Protein AF-A0A9Q3K2R2-F1 (afdb_monomer_lite)

InterPro domains:
  IPR041577 Reverse transcriptase/retrotransposon-derived protein, RNase H-like domain [PF17919] (1-72)
  IPR043502 DNA/RNA polymerase superfamily [SSF56672] (2-72)

pLDDT: mean 94.13, std 4.57, range [69.56, 98.19]

Organism: NCBI:txid1389203

Foldseek 3Di:
DDPVVVVVVVVVVDVCADPPQADDDDPVFDWDKDWDDDQFWIKIFIWGWDQDPNDTDIGTNDIDIDTDDPVRD

Radius of gyration: 15.87 Å; chains: 1; bounding box: 42×31×41 Å

Structure (mmCIF, N/CA/C/O backbone):
data_AF-A0A9Q3K2R2-F1
#
_entry.id   AF-A0A9Q3K2R2-F1
#
loop_
_atom_site.group_PDB
_atom_site.id
_atom_site.type_symbol
_atom_site.label_atom_id
_atom_site.label_alt_id
_atom_site.label_comp_id
_atom_site.label_asym_id
_atom_site.label_entity_id
_atom_site.label_seq_id
_atom_site.pdbx_PDB_ins_code
_atom_site.Cartn_x
_atom_site.Cartn_y
_atom_site.Cartn_z
_atom_site.occupancy
_atom_site.B_iso_or_equiv
_atom_site.auth_seq_id
_atom_site.auth_comp_id
_atom_site.auth_asym_id
_atom_site.auth_atom_id
_atom_site.pdbx_PDB_model_num
ATOM 1 N N . MET A 1 1 ? -4.303 14.026 22.068 1.00 79.19 1 MET A N 1
ATOM 2 C CA . MET A 1 1 ? -3.569 14.017 20.783 1.00 79.19 1 MET A CA 1
ATOM 3 C C . MET A 1 1 ? -2.754 15.301 20.745 1.00 79.19 1 MET A C 1
ATOM 5 O O . MET A 1 1 ? -3.345 16.333 21.025 1.00 79.19 1 MET A O 1
ATOM 9 N N . THR A 1 2 ? -1.431 15.253 20.563 1.00 97.44 2 THR A N 1
ATOM 10 C CA . THR A 1 2 ? -0.600 16.475 20.478 1.00 97.44 2 THR A CA 1
ATOM 11 C C . THR A 1 2 ? -0.527 16.943 19.028 1.00 97.44 2 THR A C 1
ATOM 13 O O . THR A 1 2 ? -0.632 16.110 18.130 1.00 97.44 2 THR A O 1
ATOM 16 N N . GLU A 1 3 ? -0.329 18.238 18.788 1.00 97.62 3 GLU A N 1
ATOM 17 C CA . GLU A 1 3 ? -0.194 18.791 17.427 1.00 97.62 3 GLU A CA 1
ATOM 18 C C . GLU A 1 3 ? 0.925 18.104 16.636 1.00 97.62 3 GLU A C 1
ATOM 20 O O . GLU A 1 3 ? 0.730 17.707 15.491 1.00 97.62 3 GLU A O 1
ATOM 25 N N . GLU A 1 4 ? 2.063 17.856 17.287 1.00 98.12 4 GLU A N 1
ATOM 26 C CA . GLU A 1 4 ? 3.187 17.116 16.709 1.00 98.12 4 GLU A CA 1
ATOM 27 C C . GLU A 1 4 ? 2.779 15.720 16.212 1.00 98.12 4 GLU A C 1
ATOM 29 O O . GLU A 1 4 ? 3.147 15.317 15.111 1.00 98.12 4 GLU A O 1
ATOM 34 N N . ARG A 1 5 ? 1.965 14.990 16.989 1.00 97.88 5 ARG A N 1
ATOM 35 C CA . ARG A 1 5 ? 1.490 13.652 16.601 1.00 97.88 5 ARG A CA 1
ATOM 36 C C . ARG A 1 5 ? 0.547 13.701 15.404 1.00 97.88 5 ARG A C 1
ATOM 38 O O . ARG A 1 5 ? 0.605 12.804 14.572 1.00 97.88 5 ARG A O 1
ATOM 45 N N . VAL A 1 6 ? -0.316 14.715 15.329 1.00 98.12 6 VAL A N 1
ATOM 46 C CA . VAL A 1 6 ? -1.226 14.893 14.185 1.00 98.12 6 VAL A CA 1
ATOM 47 C C . VAL A 1 6 ? -0.422 15.172 12.924 1.00 98.12 6 VAL A C 1
ATOM 49 O O . VAL A 1 6 ? -0.597 14.479 11.928 1.00 98.12 6 VAL A O 1
ATOM 52 N N . LYS A 1 7 ? 0.532 16.102 13.005 1.00 98.19 7 LYS A N 1
ATOM 53 C CA . LYS A 1 7 ? 1.386 16.459 11.875 1.00 98.19 7 LYS A CA 1
ATOM 54 C C . LYS A 1 7 ? 2.190 15.263 11.359 1.00 98.19 7 LYS A C 1
ATOM 56 O O . LYS A 1 7 ? 2.190 15.001 10.163 1.00 98.19 7 LYS A O 1
ATOM 61 N N . ALA A 1 8 ? 2.805 14.491 12.256 1.00 97.88 8 ALA A N 1
ATOM 62 C CA . ALA A 1 8 ? 3.545 13.288 11.874 1.00 97.88 8 ALA A CA 1
ATOM 63 C C . ALA A 1 8 ? 2.646 12.231 11.202 1.00 97.88 8 ALA A C 1
ATOM 65 O O . ALA A 1 8 ? 3.062 11.568 10.253 1.00 97.88 8 ALA A O 1
ATOM 66 N N . TYR A 1 9 ? 1.402 12.076 11.670 1.00 97.50 9 TYR A N 1
ATOM 67 C CA . TYR A 1 9 ? 0.434 11.169 11.054 1.00 97.50 9 TYR A CA 1
ATOM 68 C C . TYR A 1 9 ? 0.023 11.629 9.647 1.00 97.50 9 TYR A C 1
ATOM 70 O O . TYR A 1 9 ? 0.022 10.825 8.716 1.00 97.50 9 TYR A O 1
ATOM 78 N N . GLU A 1 10 ? -0.275 12.915 9.470 1.00 97.62 10 GLU A N 1
ATOM 79 C CA . GLU A 1 10 ? -0.626 13.492 8.167 1.00 97.62 10 GLU A CA 1
ATOM 80 C C . GLU A 1 10 ? 0.539 13.401 7.169 1.00 97.62 10 GLU A C 1
ATOM 82 O O . GLU A 1 10 ? 0.340 13.064 6.000 1.00 97.62 10 GLU A O 1
ATOM 87 N N . GLU A 1 11 ? 1.772 13.640 7.621 1.00 97.19 11 GLU A N 1
ATOM 88 C CA . GLU A 1 11 ? 2.987 13.459 6.816 1.00 97.19 11 GLU A CA 1
ATOM 89 C C . GLU A 1 11 ? 3.175 11.999 6.383 1.00 97.19 11 GLU A C 1
ATOM 91 O O . GLU A 1 11 ? 3.518 11.733 5.225 1.00 97.19 11 GLU A O 1
ATOM 96 N N . LEU A 1 12 ? 2.900 11.046 7.278 1.00 96.44 12 LEU A N 1
ATOM 97 C CA . LEU A 1 12 ? 2.949 9.621 6.964 1.00 96.44 12 LEU A CA 1
ATOM 98 C C . LEU A 1 12 ? 1.895 9.240 5.920 1.00 96.44 12 LEU A C 1
ATOM 100 O O . LEU A 1 12 ? 2.228 8.566 4.945 1.00 96.44 12 LEU A O 1
ATOM 104 N N . GLN A 1 13 ? 0.647 9.687 6.089 1.00 96.00 13 GLN A N 1
ATOM 105 C CA . GLN A 1 13 ? -0.407 9.442 5.102 1.00 96.00 13 GLN A CA 1
ATOM 106 C C . GLN A 1 13 ? 0.001 9.989 3.733 1.00 96.00 13 GLN A C 1
ATOM 108 O O . GLN A 1 13 ? 0.007 9.240 2.760 1.00 96.00 13 GLN A O 1
ATOM 113 N N . ASN A 1 14 ? 0.436 11.251 3.676 1.00 96.12 14 ASN A N 1
ATOM 114 C CA . ASN A 1 14 ? 0.881 11.877 2.434 1.00 96.12 14 ASN A CA 1
ATOM 115 C C . ASN A 1 14 ? 2.039 11.111 1.783 1.00 96.12 14 ASN A C 1
ATOM 117 O O . ASN A 1 14 ? 2.028 10.906 0.572 1.00 96.12 14 ASN A O 1
ATOM 121 N N . SER A 1 15 ? 3.014 10.646 2.561 1.00 95.69 15 SER A N 1
ATOM 122 C CA . SER A 1 15 ? 4.152 9.889 2.028 1.00 95.69 15 SER A CA 1
ATOM 123 C C . SER A 1 15 ? 3.736 8.538 1.434 1.00 95.69 15 SER A C 1
ATOM 125 O O . SER A 1 15 ? 4.313 8.104 0.441 1.00 95.69 15 SER A O 1
ATOM 127 N N . LEU A 1 16 ? 2.720 7.885 2.009 1.00 95.06 16 LEU A N 1
ATOM 128 C CA . LEU A 1 16 ? 2.217 6.586 1.548 1.00 95.06 16 LEU A CA 1
ATOM 129 C C . LEU A 1 16 ? 1.228 6.690 0.3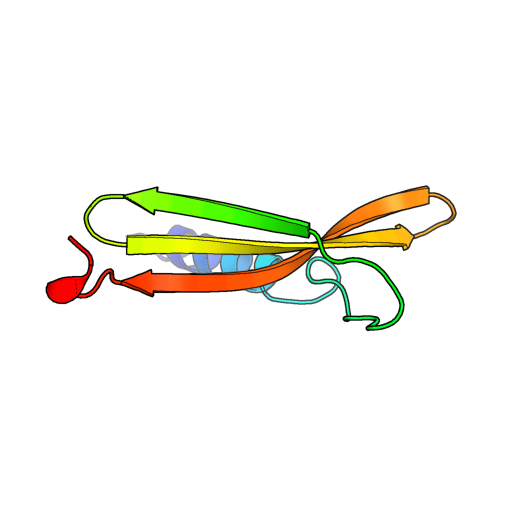80 1.00 95.06 16 LEU A C 1
ATOM 131 O O . LEU A 1 16 ? 1.045 5.718 -0.351 1.00 95.06 16 LEU A O 1
ATOM 135 N N . THR A 1 17 ? 0.574 7.838 0.193 1.00 94.19 17 THR A N 1
ATOM 136 C CA . THR A 1 17 ? -0.465 8.018 -0.836 1.00 94.19 17 THR A CA 1
ATOM 137 C C . THR A 1 17 ? -0.020 8.861 -2.028 1.00 94.19 17 THR A C 1
ATOM 139 O O . THR A 1 17 ? -0.853 9.217 -2.859 1.00 94.19 17 THR A O 1
ATOM 142 N N . ASN A 1 18 ? 1.267 9.195 -2.132 1.00 92.19 18 ASN A N 1
ATOM 143 C CA . ASN A 1 18 ? 1.808 9.998 -3.227 1.00 92.19 18 ASN A CA 1
ATOM 144 C C . ASN A 1 18 ? 3.039 9.343 -3.872 1.00 92.19 18 ASN A C 1
ATOM 146 O O . ASN A 1 18 ? 3.644 8.405 -3.347 1.00 92.19 18 ASN A O 1
ATOM 150 N N . ALA A 1 19 ? 3.422 9.852 -5.043 1.00 87.31 19 ALA A N 1
ATOM 151 C CA . ALA A 1 19 ? 4.709 9.534 -5.651 1.00 87.31 19 ALA A CA 1
ATOM 152 C C . ALA A 1 19 ? 5.868 10.046 -4.761 1.00 87.31 19 ALA A C 1
ATOM 154 O O . ALA A 1 19 ? 5.716 11.073 -4.100 1.00 87.31 19 ALA A O 1
ATOM 155 N N . PRO A 1 20 ? 7.036 9.378 -4.749 1.00 86.81 20 PRO A N 1
ATOM 156 C CA . PRO A 1 20 ? 7.410 8.227 -5.575 1.00 86.81 20 PRO A CA 1
ATOM 157 C C . PRO A 1 20 ? 7.006 6.866 -4.985 1.00 86.81 20 PRO A C 1
ATOM 159 O O . PRO A 1 20 ? 7.324 5.842 -5.584 1.00 86.81 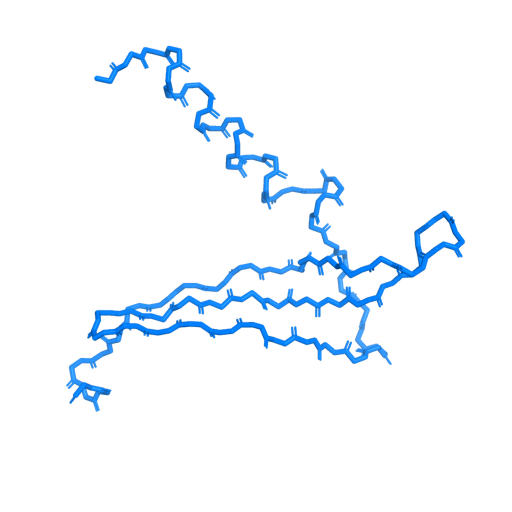20 PRO A O 1
ATOM 162 N N . PHE A 1 21 ? 6.347 6.836 -3.821 1.00 92.12 21 PHE A N 1
ATOM 163 C CA . PHE A 1 21 ? 5.994 5.584 -3.152 1.00 92.12 21 PHE A CA 1
ATOM 164 C C . PHE A 1 21 ? 4.913 4.803 -3.914 1.00 92.12 21 PHE A C 1
ATOM 166 O O . PHE A 1 21 ? 5.059 3.597 -4.111 1.00 92.12 21 PHE A O 1
ATOM 173 N N . LEU A 1 22 ? 3.865 5.486 -4.394 1.00 94.12 22 LEU A N 1
ATOM 174 C CA . LEU A 1 22 ? 2.882 4.878 -5.294 1.00 94.12 22 LEU A CA 1
ATOM 175 C C . LEU A 1 22 ? 3.411 4.799 -6.730 1.00 94.12 22 LEU A C 1
ATOM 177 O O . LEU A 1 22 ? 3.798 5.804 -7.332 1.00 94.12 22 LEU A O 1
ATOM 181 N N . LEU A 1 23 ? 3.378 3.596 -7.297 1.00 93.81 23 LEU A N 1
ATOM 182 C CA . LEU A 1 23 ? 3.825 3.316 -8.654 1.00 93.81 23 LEU A CA 1
ATOM 183 C C . LEU A 1 23 ? 2.721 3.618 -9.679 1.00 93.81 23 LEU A C 1
ATOM 185 O O . LEU A 1 23 ? 1.557 3.268 -9.493 1.00 93.81 23 LEU A O 1
ATOM 189 N N . ILE A 1 24 ? 3.097 4.206 -10.817 1.00 91.44 24 ILE A N 1
ATOM 190 C CA . ILE A 1 24 ? 2.172 4.487 -11.928 1.00 91.44 24 ILE A CA 1
ATOM 191 C C . ILE A 1 24 ? 1.794 3.177 -12.619 1.00 91.44 24 ILE A C 1
ATOM 193 O O . ILE A 1 24 ? 2.700 2.443 -12.996 1.00 91.44 24 ILE A O 1
ATOM 197 N N . PRO A 1 25 ? 0.513 2.859 -12.863 1.00 92.75 25 PRO A N 1
ATOM 198 C CA . PRO A 1 25 ? 0.136 1.599 -13.487 1.00 92.75 25 PRO A CA 1
ATOM 199 C C . PRO A 1 25 ? 0.541 1.489 -14.975 1.00 92.75 25 PRO A C 1
ATOM 201 O O . PRO A 1 25 ? 0.197 2.339 -15.786 1.00 92.75 25 PRO A O 1
ATOM 204 N N . ASP A 1 26 ? 1.201 0.389 -15.341 1.00 93.25 26 ASP A N 1
ATOM 205 C CA . ASP A 1 26 ? 1.353 -0.163 -16.685 1.00 93.25 26 ASP A CA 1
ATOM 206 C C . ASP A 1 26 ? 0.511 -1.444 -16.801 1.00 93.25 26 ASP A C 1
ATOM 208 O O . ASP A 1 26 ? 0.710 -2.408 -16.056 1.00 93.25 26 ASP A O 1
ATOM 212 N N . TRP A 1 27 ? -0.430 -1.432 -17.742 1.00 94.00 27 TRP A N 1
ATOM 213 C CA . TRP A 1 27 ? -1.403 -2.496 -17.997 1.00 94.00 27 TRP A CA 1
ATOM 214 C C . TRP A 1 27 ? -0.842 -3.681 -18.789 1.00 94.00 27 TRP A C 1
ATOM 216 O O . TRP A 1 27 ? -1.528 -4.687 -18.950 1.00 94.00 27 TRP A O 1
ATOM 226 N N . LYS A 1 28 ? 0.389 -3.578 -19.302 1.00 95.25 28 LYS A N 1
ATOM 227 C CA . LYS A 1 28 ? 1.067 -4.668 -20.021 1.00 95.25 28 LYS A CA 1
ATOM 228 C C . LYS A 1 28 ? 1.761 -5.653 -19.085 1.00 95.25 28 LYS A C 1
ATOM 230 O O . LYS A 1 28 ? 2.164 -6.729 -19.520 1.00 95.25 28 LYS A O 1
ATOM 235 N N . LEU A 1 29 ? 1.940 -5.272 -17.825 1.00 93.44 29 LEU A N 1
ATOM 236 C CA . LEU A 1 29 ? 2.658 -6.045 -16.824 1.00 93.44 29 LEU A CA 1
ATOM 237 C C . LEU A 1 29 ? 1.681 -6.686 -15.828 1.00 93.44 29 LEU A C 1
ATOM 239 O O . LEU A 1 29 ? 0.628 -6.113 -15.544 1.00 93.44 29 LEU A O 1
ATOM 243 N N . PRO A 1 30 ? 2.019 -7.858 -15.264 1.00 95.94 30 PRO A N 1
ATOM 244 C CA . PRO A 1 30 ? 1.159 -8.526 -14.300 1.00 95.94 30 PRO A CA 1
ATOM 245 C C . PRO A 1 30 ? 1.082 -7.745 -12.986 1.00 95.94 30 PRO A C 1
ATOM 247 O O . PRO A 1 30 ? 2.085 -7.235 -12.483 1.00 95.94 30 PRO A O 1
ATOM 250 N N . PHE A 1 31 ? -0.111 -7.710 -12.403 1.00 97.00 31 PHE A N 1
ATOM 251 C CA . PHE A 1 31 ? -0.337 -7.186 -11.061 1.00 97.00 31 PHE A CA 1
ATOM 252 C C . PHE A 1 31 ? -0.237 -8.300 -10.014 1.00 97.00 31 PHE A C 1
ATOM 254 O O . PHE A 1 31 ? -0.515 -9.465 -10.300 1.00 97.00 31 PHE A O 1
ATOM 261 N N . LYS A 1 32 ? 0.115 -7.925 -8.784 1.00 97.31 32 LYS A N 1
ATOM 262 C CA . LYS A 1 32 ? 0.026 -8.770 -7.589 1.00 97.31 32 LYS A CA 1
ATOM 263 C C . LYS A 1 32 ? -0.944 -8.126 -6.613 1.00 97.31 32 LYS A C 1
ATOM 265 O O . LYS A 1 32 ? -0.895 -6.917 -6.423 1.00 97.31 32 LYS A O 1
ATOM 270 N N . ILE A 1 33 ? -1.817 -8.912 -5.999 1.00 97.31 33 ILE A N 1
ATOM 271 C CA . ILE A 1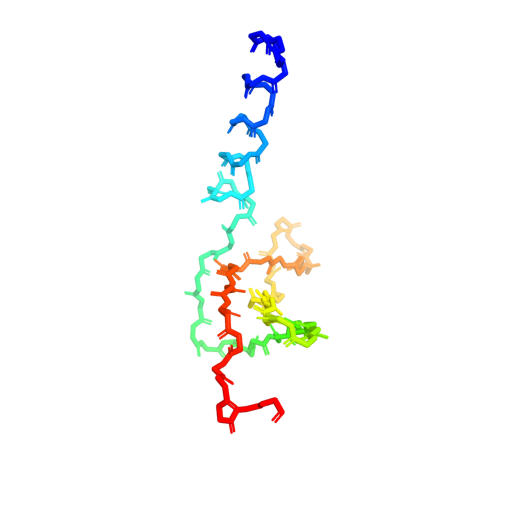 33 ? -2.747 -8.406 -4.992 1.00 97.31 33 ILE A CA 1
ATOM 272 C C . ILE A 1 33 ? -2.429 -9.046 -3.644 1.00 97.31 33 ILE A C 1
ATOM 274 O O . ILE A 1 33 ? -2.381 -10.269 -3.529 1.00 97.31 33 ILE A O 1
ATOM 278 N N . TYR A 1 34 ? -2.196 -8.207 -2.640 1.00 97.81 34 TYR A N 1
ATOM 279 C CA . TYR A 1 34 ? -2.140 -8.621 -1.242 1.00 97.81 34 TYR A CA 1
ATOM 280 C C . TYR A 1 34 ? -3.483 -8.303 -0.615 1.00 97.81 34 TYR A C 1
ATOM 282 O O . TYR A 1 34 ? -4.002 -7.209 -0.823 1.00 97.81 34 TYR A O 1
ATOM 290 N N . ILE A 1 35 ? -4.058 -9.255 0.110 1.00 96.62 35 ILE A N 1
ATOM 291 C CA . ILE A 1 35 ? -5.379 -9.122 0.717 1.00 96.62 35 ILE A CA 1
ATOM 292 C C . ILE A 1 35 ? -5.313 -9.696 2.125 1.00 96.62 35 ILE A C 1
ATOM 294 O O . ILE A 1 35 ? -4.753 -10.774 2.318 1.00 96.62 35 ILE A O 1
ATOM 29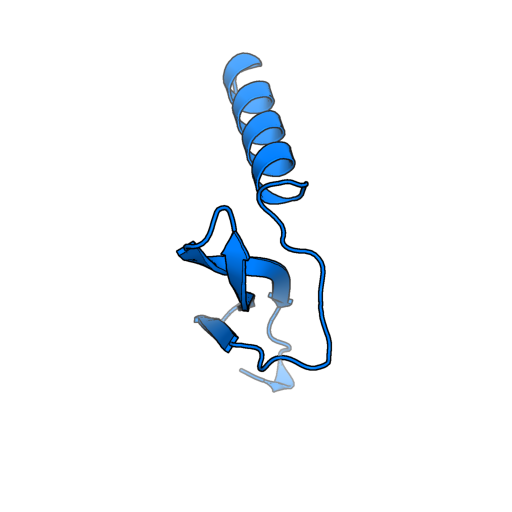8 N N . ASP A 1 36 ? -5.920 -8.992 3.069 1.00 96.31 36 ASP A N 1
ATOM 299 C CA . ASP A 1 36 ? -6.203 -9.479 4.411 1.00 96.31 36 ASP A CA 1
ATOM 300 C C . ASP A 1 36 ? -7.642 -9.106 4.792 1.00 96.31 36 ASP A C 1
ATOM 302 O O . ASP A 1 36 ? -8.167 -8.073 4.365 1.00 96.31 36 ASP A O 1
ATOM 306 N N . ALA A 1 37 ? -8.304 -9.961 5.561 1.00 94.38 37 ALA A N 1
ATOM 307 C CA . ALA A 1 37 ? -9.694 -9.784 5.955 1.00 94.38 37 ALA A CA 1
ATOM 308 C C . ALA A 1 37 ? -9.910 -10.216 7.403 1.00 94.38 37 ALA A C 1
ATOM 310 O O . ALA A 1 37 ? -9.379 -11.226 7.859 1.00 94.38 37 ALA A O 1
ATOM 311 N N . CYS A 1 38 ? -10.772 -9.489 8.100 1.00 91.50 38 CYS A N 1
ATOM 312 C CA . CYS A 1 38 ? -11.311 -9.866 9.401 1.00 91.50 38 CYS A CA 1
ATOM 313 C C . CYS A 1 38 ? -12.844 -9.850 9.345 1.00 91.50 38 CYS A C 1
ATOM 315 O O . CYS A 1 38 ? -13.415 -9.458 8.335 1.00 91.50 38 CYS A O 1
ATOM 317 N N . GLY A 1 39 ? -13.532 -10.226 10.428 1.00 90.69 39 GLY A N 1
ATOM 318 C CA . GLY A 1 39 ? -15.004 -10.249 10.457 1.00 90.69 39 GLY A CA 1
ATOM 319 C C . GLY A 1 39 ? -15.689 -8.893 10.214 1.00 90.69 39 GLY A C 1
ATOM 320 O O . GLY A 1 39 ? -16.883 -8.857 9.938 1.00 90.69 39 GLY A O 1
ATOM 321 N N . GLU A 1 40 ? -14.957 -7.779 10.295 1.00 91.88 40 GLU A N 1
ATOM 322 C CA . GLU A 1 40 ? -15.502 -6.431 10.093 1.00 91.88 40 GLU A CA 1
ATOM 323 C C . GLU A 1 40 ? -15.167 -5.843 8.715 1.00 91.88 40 GLU A C 1
ATOM 325 O O . GLU A 1 40 ? -15.924 -5.034 8.172 1.00 91.88 40 GLU A O 1
ATOM 330 N N . GLY A 1 41 ? -14.031 -6.220 8.127 1.00 95.19 41 GLY A N 1
ATOM 331 C CA . GLY A 1 41 ? -13.474 -5.498 6.991 1.00 95.19 41 GLY A CA 1
ATOM 332 C C . GLY A 1 41 ? -12.446 -6.282 6.189 1.00 95.19 41 GLY A C 1
ATOM 333 O O . GLY A 1 41 ? -11.875 -7.269 6.639 1.00 95.19 41 GLY A O 1
ATOM 334 N N . LEU A 1 42 ? -12.210 -5.787 4.980 1.00 95.25 42 LEU A N 1
ATOM 335 C CA . LEU A 1 42 ? -11.227 -6.256 4.017 1.00 95.25 42 LEU A CA 1
ATOM 336 C C . LEU A 1 42 ? -10.247 -5.117 3.727 1.00 95.25 42 LEU A C 1
ATOM 338 O O . LEU A 1 42 ? -10.662 -4.005 3.381 1.00 95.25 42 LEU A O 1
ATOM 342 N N . GLY A 1 43 ? -8.957 -5.412 3.814 1.00 96.88 43 GLY A N 1
ATOM 343 C CA . GLY A 1 43 ? -7.877 -4.573 3.316 1.00 96.88 43 GLY A CA 1
ATOM 344 C C . GLY A 1 43 ? -7.170 -5.264 2.158 1.00 96.88 43 GLY A C 1
ATOM 345 O O . GLY A 1 43 ? -6.959 -6.473 2.174 1.00 96.88 43 GLY A O 1
ATOM 346 N N . ALA A 1 44 ? -6.792 -4.507 1.138 1.00 97.44 44 ALA A N 1
ATOM 347 C CA . ALA A 1 44 ? -5.968 -5.011 0.054 1.00 97.44 44 ALA A CA 1
ATOM 348 C C . ALA A 1 44 ? -5.002 -3.945 -0.467 1.00 97.44 44 ALA A C 1
ATOM 350 O O . ALA A 1 44 ? -5.250 -2.745 -0.360 1.00 97.44 44 ALA A O 1
ATOM 351 N N . ALA A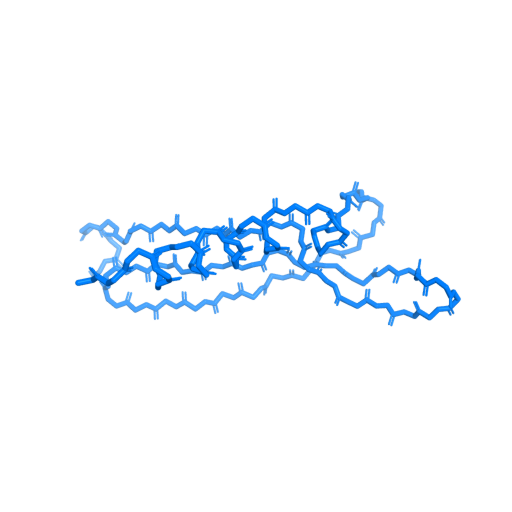 1 45 ? -3.902 -4.387 -1.063 1.00 97.19 45 ALA A N 1
ATOM 352 C CA . ALA A 1 45 ? -2.958 -3.537 -1.769 1.00 97.19 45 ALA A CA 1
ATOM 353 C C . ALA A 1 45 ? -2.661 -4.143 -3.141 1.00 97.19 45 ALA A C 1
ATOM 355 O O . ALA A 1 45 ? -2.283 -5.313 -3.256 1.00 97.19 45 ALA A O 1
ATOM 356 N N . LEU A 1 46 ? -2.834 -3.340 -4.190 1.00 97.50 46 LEU A N 1
ATOM 357 C CA . LEU A 1 46 ? -2.454 -3.712 -5.546 1.00 97.50 46 LEU A CA 1
ATOM 358 C C . LEU A 1 46 ? -0.993 -3.332 -5.754 1.00 97.50 46 LEU A C 1
ATOM 360 O O . LEU A 1 46 ? -0.642 -2.162 -5.653 1.00 97.50 46 LEU A O 1
ATOM 364 N N . HIS A 1 47 ? -0.147 -4.309 -6.036 1.00 97.50 47 HIS A N 1
ATOM 365 C CA . HIS A 1 47 ? 1.288 -4.158 -6.227 1.00 97.50 47 HIS A CA 1
ATOM 366 C C . HIS A 1 47 ? 1.696 -4.524 -7.651 1.00 97.50 47 HIS A C 1
ATOM 368 O O . HIS A 1 47 ? 1.007 -5.261 -8.365 1.00 97.50 47 HIS A O 1
ATOM 374 N N . ARG A 1 48 ? 2.871 -4.045 -8.055 1.00 96.31 48 ARG A N 1
ATOM 375 C CA . ARG A 1 48 ? 3.558 -4.519 -9.255 1.00 96.31 48 ARG A CA 1
ATOM 376 C C . ARG A 1 48 ? 5.071 -4.410 -9.097 1.00 96.31 48 ARG A C 1
ATOM 378 O O . ARG A 1 48 ? 5.570 -3.489 -8.460 1.00 96.31 48 ARG A O 1
ATOM 385 N N . THR A 1 49 ? 5.795 -5.320 -9.745 1.00 95.94 49 THR A N 1
ATOM 386 C CA . THR A 1 49 ? 7.239 -5.206 -9.983 1.00 95.94 49 THR A CA 1
ATOM 387 C C . THR A 1 49 ? 7.545 -4.360 -11.226 1.00 95.94 49 THR A C 1
ATOM 389 O O . THR A 1 49 ? 7.038 -4.643 -12.310 1.00 95.94 49 THR A O 1
ATOM 392 N N . GLN A 1 50 ? 8.402 -3.349 -11.094 1.00 91.62 50 GLN A N 1
ATOM 393 C CA . GLN A 1 50 ? 8.904 -2.538 -12.208 1.00 91.62 50 GLN A CA 1
ATOM 394 C C . GLN A 1 50 ? 10.402 -2.259 -12.057 1.00 91.62 50 GLN A C 1
ATOM 396 O O . GLN A 1 50 ? 10.943 -2.344 -10.959 1.00 91.62 50 GLN A O 1
ATOM 401 N N . ILE A 1 51 ? 11.077 -1.927 -13.156 1.00 92.69 51 ILE A N 1
ATOM 402 C CA . ILE A 1 51 ? 12.500 -1.583 -13.118 1.00 92.69 51 ILE A CA 1
ATOM 403 C C . ILE A 1 51 ? 12.651 -0.121 -12.692 1.00 92.69 51 ILE A C 1
ATOM 405 O O . ILE A 1 51 ? 12.182 0.779 -13.385 1.00 92.69 51 ILE A O 1
ATOM 409 N N . ILE A 1 52 ? 13.311 0.112 -11.560 1.00 90.12 52 ILE A N 1
ATOM 410 C CA . ILE A 1 52 ? 13.686 1.439 -11.064 1.00 90.12 52 ILE A CA 1
ATOM 411 C C . ILE A 1 52 ? 15.196 1.421 -10.863 1.00 90.12 52 ILE A C 1
ATOM 413 O O . ILE A 1 52 ? 15.704 0.566 -10.141 1.00 90.12 52 ILE A O 1
ATOM 417 N N . ASN A 1 53 ? 15.915 2.348 -11.501 1.00 92.56 53 ASN A N 1
ATOM 418 C CA . ASN A 1 53 ? 17.381 2.406 -11.447 1.00 92.56 53 ASN A CA 1
ATOM 419 C C . ASN A 1 53 ? 18.020 1.034 -11.734 1.00 92.56 53 ASN A C 1
ATOM 421 O O . ASN A 1 53 ? 18.790 0.527 -10.923 1.00 92.56 53 ASN A O 1
ATOM 425 N N . GLU A 1 54 ? 17.612 0.403 -12.842 1.00 95.50 54 GLU A N 1
ATOM 426 C CA . GLU A 1 54 ? 18.098 -0.911 -13.310 1.00 95.50 54 GLU A CA 1
ATOM 427 C C . GLU A 1 54 ? 17.759 -2.111 -12.406 1.00 95.50 54 GLU A C 1
ATOM 429 O O . GLU A 1 54 ? 18.042 -3.251 -12.765 1.00 95.50 54 GLU A O 1
ATOM 434 N N . ASN A 1 55 ? 17.077 -1.890 -11.279 1.00 95.56 55 ASN A N 1
ATOM 435 C CA . ASN A 1 55 ? 16.722 -2.935 -10.328 1.00 95.56 55 ASN A CA 1
ATOM 436 C C . ASN A 1 55 ? 15.215 -3.231 -10.352 1.00 95.56 55 ASN A C 1
ATOM 438 O O . ASN A 1 55 ? 14.406 -2.301 -10.431 1.00 95.56 55 ASN A O 1
ATOM 442 N N . PRO A 1 56 ? 14.798 -4.506 -10.253 1.00 94.56 56 PRO A N 1
ATOM 443 C CA . PRO A 1 56 ? 13.395 -4.850 -10.079 1.00 94.56 56 PRO A CA 1
ATOM 444 C C . PRO A 1 56 ? 12.929 -4.453 -8.676 1.00 94.56 56 PRO A C 1
ATOM 446 O O . PRO A 1 56 ? 13.399 -4.985 -7.674 1.00 94.56 56 PRO A O 1
ATOM 449 N N . VAL A 1 57 ? 11.970 -3.535 -8.611 1.00 93.81 57 VAL A N 1
ATOM 450 C CA . VAL A 1 57 ? 11.347 -3.069 -7.372 1.00 93.81 57 VAL A CA 1
ATOM 451 C C . VAL A 1 57 ? 9.866 -3.400 -7.419 1.00 93.81 57 VAL A C 1
ATOM 453 O O . VAL A 1 57 ? 9.163 -3.024 -8.357 1.00 93.81 57 VAL A O 1
ATOM 456 N N . GLU A 1 58 ? 9.386 -4.115 -6.408 1.00 95.44 58 GLU A N 1
ATOM 457 C CA . GLU A 1 58 ? 7.958 -4.281 -6.174 1.00 95.44 58 GLU A CA 1
ATOM 458 C C . GLU A 1 58 ? 7.445 -3.148 -5.292 1.00 95.44 58 GLU A C 1
ATOM 460 O O . GLU A 1 58 ? 8.007 -2.884 -4.232 1.00 95.44 58 GLU A O 1
ATOM 465 N N . GLY A 1 59 ? 6.375 -2.490 -5.726 1.00 95.44 59 GLY A N 1
ATOM 466 C CA . GLY A 1 59 ? 5.754 -1.421 -4.958 1.00 95.44 59 GLY A CA 1
ATOM 467 C C . GLY A 1 59 ? 4.241 -1.359 -5.144 1.00 95.44 59 GLY A C 1
ATOM 468 O O . GLY A 1 59 ? 3.698 -1.979 -6.070 1.00 95.44 59 GLY A O 1
ATOM 469 N N . PRO A 1 60 ? 3.557 -0.627 -4.252 1.00 96.88 60 PRO A N 1
ATOM 470 C CA . PRO A 1 60 ? 2.118 -0.447 -4.299 1.00 96.88 60 PRO A CA 1
ATOM 471 C C . PRO A 1 60 ? 1.717 0.521 -5.413 1.00 96.88 60 PRO A C 1
ATOM 473 O O . PRO A 1 60 ? 2.398 1.498 -5.700 1.00 96.88 60 PRO A O 1
ATOM 476 N N . ILE A 1 61 ? 0.569 0.259 -6.020 1.00 96.25 61 ILE A N 1
ATOM 477 C CA . ILE A 1 61 ? -0.115 1.127 -6.983 1.00 96.25 61 ILE A CA 1
ATOM 478 C C . ILE A 1 61 ? -1.293 1.805 -6.292 1.00 96.25 61 ILE A C 1
ATOM 480 O O . ILE A 1 61 ? -1.504 3.004 -6.446 1.00 96.25 61 ILE A O 1
ATOM 484 N N . CYS A 1 62 ? -2.062 1.041 -5.515 1.00 95.62 62 CYS A N 1
ATOM 485 C CA . CYS A 1 62 ? -3.138 1.574 -4.696 1.00 95.62 62 CYS A CA 1
ATOM 486 C C . CYS A 1 62 ? -3.428 0.680 -3.487 1.00 95.62 62 CYS A C 1
ATOM 488 O O . CYS A 1 62 ? -3.167 -0.527 -3.499 1.00 95.62 62 CYS A O 1
ATOM 490 N N . PHE A 1 63 ? -4.012 1.299 -2.464 1.00 96.69 63 PHE A N 1
ATOM 491 C CA . PHE A 1 63 ? -4.586 0.630 -1.304 1.00 96.69 63 PHE A CA 1
ATOM 492 C C . PHE A 1 63 ? -6.109 0.607 -1.438 1.00 96.69 63 PHE A C 1
ATOM 494 O O . PHE A 1 63 ? -6.719 1.572 -1.897 1.00 96.69 63 PHE A O 1
ATOM 501 N N . ILE A 1 64 ? -6.719 -0.503 -1.045 1.00 96.06 64 ILE A N 1
ATOM 502 C CA . ILE A 1 64 ? -8.152 -0.764 -1.123 1.00 96.06 64 ILE A CA 1
ATOM 503 C C . ILE A 1 64 ? -8.607 -1.143 0.282 1.00 96.06 64 ILE A C 1
ATOM 505 O O . ILE A 1 64 ? -8.032 -2.027 0.911 1.00 96.06 64 ILE A O 1
ATOM 509 N N . SER A 1 65 ? -9.655 -0.500 0.777 1.00 96.00 65 SER A N 1
ATOM 510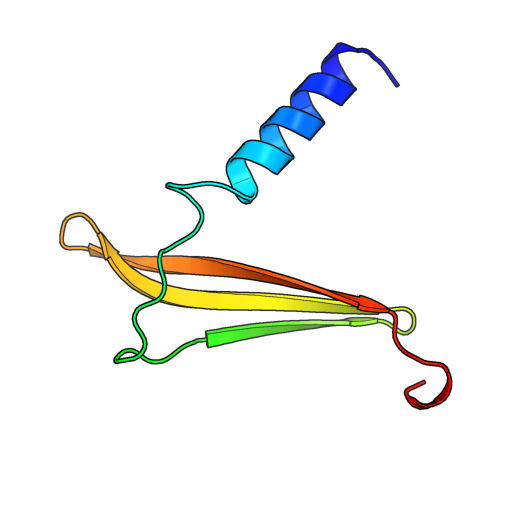 C CA . SER A 1 65 ? -10.285 -0.867 2.041 1.00 96.00 65 SER A CA 1
ATOM 511 C C . SER A 1 65 ? -11.797 -0.877 1.878 1.00 96.00 65 SER A C 1
ATOM 513 O O . SER A 1 65 ? -12.377 -0.026 1.198 1.00 96.00 65 SER A O 1
ATOM 515 N N . ARG A 1 66 ? -12.447 -1.886 2.459 1.00 95.00 66 ARG A N 1
ATOM 516 C CA . ARG A 1 66 ? -13.900 -2.037 2.389 1.00 95.00 66 ARG A CA 1
ATOM 517 C C . ARG A 1 66 ? -14.427 -2.734 3.633 1.00 95.00 66 ARG A C 1
ATOM 519 O O . ARG A 1 66 ? -13.881 -3.744 4.055 1.00 95.00 66 ARG A O 1
ATOM 526 N N . GLN A 1 67 ? -15.538 -2.244 4.166 1.00 95.88 67 GLN A N 1
ATOM 527 C CA . GLN A 1 67 ? -16.274 -2.945 5.213 1.00 95.88 67 GLN A CA 1
ATOM 528 C C . GLN A 1 67 ? -16.971 -4.196 4.648 1.00 95.88 67 GLN A C 1
ATOM 530 O O . GLN A 1 67 ? -17.519 -4.165 3.536 1.00 95.88 67 GLN A O 1
ATOM 535 N N . ILE A 1 68 ? -16.956 -5.291 5.407 1.00 92.81 68 ILE A N 1
ATOM 536 C CA . ILE A 1 68 ? -17.711 -6.501 5.070 1.00 92.81 68 ILE A CA 1
ATOM 537 C C . ILE A 1 68 ? -19.199 -6.208 5.251 1.00 92.81 68 ILE A C 1
ATOM 539 O O . ILE A 1 68 ? -19.624 -5.620 6.248 1.00 92.81 68 ILE A O 1
ATOM 543 N N . LYS A 1 69 ? -20.007 -6.563 4.251 1.00 90.38 69 LYS A N 1
ATOM 544 C CA . LYS A 1 69 ? -21.459 -6.402 4.340 1.00 90.38 69 LYS A CA 1
ATOM 545 C C . LYS A 1 69 ? -22.036 -7.499 5.235 1.00 90.38 69 LYS A C 1
ATOM 547 O O . LYS A 1 69 ? -21.517 -8.609 5.221 1.00 90.38 69 LYS A O 1
ATOM 552 N N . PRO A 1 70 ? -23.183 -7.269 5.895 1.00 88.31 70 PRO A N 1
ATOM 553 C CA . PRO A 1 70 ? -23.847 -8.309 6.685 1.00 88.31 70 PRO A CA 1
ATOM 554 C C . PRO A 1 70 ? -24.148 -9.606 5.915 1.00 88.31 70 PRO A C 1
ATOM 556 O O . PRO A 1 70 ? -24.315 -10.650 6.521 1.00 88.31 70 PRO A O 1
ATOM 559 N N . THR A 1 71 ? -24.228 -9.550 4.582 1.00 90.38 71 THR A N 1
ATOM 560 C CA . THR A 1 71 ? -24.449 -10.715 3.709 1.00 90.38 71 THR A CA 1
ATOM 561 C C . THR A 1 71 ? -23.186 -11.532 3.412 1.00 90.38 71 THR A C 1
ATOM 563 O O . THR A 1 71 ? -23.273 -12.538 2.720 1.00 90.38 71 THR A O 1
ATOM 566 N N . GLU A 1 72 ? -22.015 -11.053 3.828 1.00 81.62 72 GLU A N 1
ATOM 567 C CA . GLU A 1 72 ? -20.695 -11.642 3.561 1.00 81.62 72 GLU A CA 1
ATOM 568 C C . GLU A 1 72 ? -20.035 -12.204 4.838 1.00 81.62 72 GLU A C 1
ATOM 570 O O . GLU A 1 72 ? -18.904 -12.680 4.760 1.00 81.62 72 GLU A O 1
ATOM 575 N N . ALA A 1 73 ? -20.723 -12.126 5.986 1.00 69.56 73 ALA A N 1
ATOM 576 C CA . ALA A 1 73 ? -20.266 -12.566 7.306 1.00 69.56 73 ALA A CA 1
ATOM 577 C C . ALA A 1 73 ? -20.974 -13.849 7.768 1.00 69.56 73 ALA A C 1
ATOM 579 O O . ALA A 1 73 ? -22.159 -14.035 7.402 1.00 69.56 73 ALA A O 1
#

Sequence (73 aa):
MTEERVKAYEELQNSLTNAPFLLIPDWKLPFKIYIDACGEGLGAALHRTQIINENPVEGPICFISRQIKPTEA

Secondary structure (DSSP, 8-state):
--HHHHHHHHHHHHHHSSTTTSPPP-TTS--EEEEEE-SSEEEEEEEEEEEETTEEEEEEEEEEEEEPPGGG-